Protein AF-A0A835M461-F1 (afdb_monomer_lite)

Foldseek 3Di:
DDPPDLAADQEEEADDDAVPDDPVVVLQCQLPDSNHDQAHKYKHKYFPPDDDDQDRNNWGFQDWDDDPGIIITIIGHPVSRDDDPVVVVVVVVVVVVVVVVVVVVVPDD

Radius of gyration: 21.28 Å; chains: 1; bounding box: 54×70×31 Å

Structure (mmCIF, N/CA/C/O backbone):
data_AF-A0A835M461-F1
#
_entry.id   AF-A0A835M461-F1
#
loop_
_atom_site.group_PDB
_atom_site.id
_atom_site.type_symbol
_atom_site.label_atom_id
_atom_site.label_alt_id
_atom_site.label_comp_id
_atom_site.label_asym_id
_atom_site.label_entity_id
_atom_site.label_seq_id
_atom_site.pdbx_PDB_ins_code
_atom_site.Cartn_x
_atom_site.Cartn_y
_atom_site.Cartn_z
_atom_site.occupancy
_atom_site.B_iso_or_equiv
_atom_site.auth_seq_id
_atom_site.auth_comp_id
_atom_site.auth_asym_id
_atom_site.auth_atom_id
_atom_site.pdbx_PDB_model_num
ATOM 1 N N . MET A 1 1 ? -0.657 -28.571 17.703 1.00 36.12 1 MET A N 1
ATOM 2 C CA . MET A 1 1 ? -0.538 -27.975 16.358 1.00 36.12 1 MET A CA 1
ATOM 3 C C . MET A 1 1 ? -1.258 -26.645 16.436 1.00 36.12 1 MET A C 1
ATOM 5 O O . MET A 1 1 ? -2.465 -26.648 16.637 1.00 36.12 1 MET A O 1
ATOM 9 N N . GLU A 1 2 ? -0.524 -25.540 16.458 1.00 37.59 2 GLU A N 1
ATOM 10 C CA . GLU A 1 2 ? -1.103 -24.203 16.605 1.00 37.59 2 GLU A CA 1
ATOM 11 C C . GLU A 1 2 ? -1.707 -23.798 15.256 1.00 37.59 2 GLU A C 1
ATOM 13 O O . GLU A 1 2 ? -0.985 -23.529 14.299 1.00 37.59 2 GLU A O 1
ATOM 18 N N . GLN A 1 3 ? -3.034 -23.860 15.141 1.00 42.06 3 GLN A N 1
ATOM 19 C CA . GLN A 1 3 ? -3.737 -23.257 14.014 1.00 42.06 3 GLN A CA 1
ATOM 20 C C . GLN A 1 3 ? -3.683 -21.742 14.224 1.00 42.06 3 GLN A C 1
ATOM 22 O O . GLN A 1 3 ? -4.505 -21.186 14.951 1.00 42.06 3 GLN A O 1
ATOM 27 N N . GLY A 1 4 ? -2.677 -21.085 13.642 1.00 44.59 4 GLY A N 1
ATOM 28 C CA . GLY A 1 4 ? -2.694 -19.634 13.484 1.00 44.59 4 GLY A CA 1
ATOM 29 C C . GLY A 1 4 ? -3.974 -19.264 12.740 1.00 44.59 4 GLY A C 1
ATOM 30 O O . GLY A 1 4 ? -4.222 -19.783 11.655 1.00 44.59 4 GLY A O 1
ATOM 31 N N . GLN A 1 5 ? -4.836 -18.482 13.384 1.00 49.28 5 GLN A N 1
ATOM 32 C CA . GLN A 1 5 ? -6.193 -18.184 12.931 1.00 49.28 5 GLN A CA 1
ATOM 33 C C . GLN A 1 5 ? -6.220 -17.732 11.461 1.00 49.28 5 GLN A C 1
ATOM 35 O O . GLN A 1 5 ? -5.382 -16.937 11.044 1.00 49.28 5 GLN A O 1
ATOM 40 N N . ASN A 1 6 ? -7.224 -18.195 10.708 1.00 60.25 6 ASN A N 1
ATOM 41 C CA . ASN A 1 6 ? -7.668 -17.632 9.426 1.00 60.25 6 ASN A CA 1
ATOM 42 C C . ASN A 1 6 ? -8.113 -16.160 9.608 1.00 60.25 6 ASN A C 1
ATOM 44 O O . ASN A 1 6 ? -9.302 -15.853 9.544 1.00 60.25 6 ASN A O 1
ATOM 48 N N . GLY A 1 7 ? -7.182 -15.259 9.907 1.00 77.44 7 GLY A N 1
ATOM 49 C CA . GLY A 1 7 ? -7.433 -13.845 10.159 1.00 77.44 7 GLY A CA 1
ATOM 50 C C . GLY A 1 7 ? -6.769 -12.964 9.111 1.00 77.44 7 GLY A C 1
ATOM 51 O O . GLY A 1 7 ? -5.714 -13.297 8.570 1.00 77.44 7 GLY A O 1
ATOM 52 N N . SER A 1 8 ? -7.393 -11.826 8.833 1.00 92.31 8 SER A N 1
ATOM 53 C CA . SER A 1 8 ? -6.758 -10.730 8.109 1.00 92.31 8 SER A CA 1
ATOM 54 C C . SER A 1 8 ? -5.543 -10.195 8.870 1.00 92.31 8 SER A C 1
ATOM 56 O O . SER A 1 8 ? -5.513 -10.240 10.099 1.00 92.31 8 SER A O 1
ATOM 58 N N . PHE A 1 9 ? -4.572 -9.625 8.158 1.00 94.50 9 PHE A N 1
ATOM 59 C CA . PHE A 1 9 ? -3.439 -8.944 8.785 1.00 94.50 9 PHE A CA 1
ATOM 60 C C . PHE A 1 9 ? -3.759 -7.479 9.067 1.00 94.50 9 PHE A C 1
ATOM 62 O O . PHE A 1 9 ? -4.253 -6.778 8.188 1.00 94.50 9 PHE A O 1
ATOM 69 N N . ASP A 1 10 ? -3.383 -6.971 10.238 1.00 94.44 10 ASP A N 1
ATOM 70 C CA . ASP A 1 10 ? -3.531 -5.541 10.556 1.00 94.44 10 ASP A CA 1
ATOM 71 C C . ASP A 1 10 ? -2.622 -4.654 9.691 1.00 94.44 10 ASP A C 1
ATOM 73 O O . ASP A 1 10 ? -2.937 -3.500 9.407 1.00 94.44 10 ASP A O 1
ATOM 77 N N . TYR A 1 11 ? -1.481 -5.193 9.253 1.00 95.69 11 TYR A N 1
ATOM 78 C CA . TYR A 1 11 ? -0.491 -4.472 8.466 1.00 95.69 11 TYR A CA 1
ATOM 79 C C . TYR A 1 11 ? 0.127 -5.353 7.383 1.00 95.69 11 TYR A C 1
ATOM 81 O O . TYR A 1 11 ? 0.585 -6.464 7.652 1.00 95.69 11 TYR A O 1
ATOM 89 N N . ILE A 1 12 ? 0.188 -4.824 6.162 1.00 96.69 12 ILE A N 1
ATOM 90 C CA . ILE A 1 12 ? 0.766 -5.491 4.997 1.00 96.69 12 ILE A CA 1
ATOM 91 C C . ILE A 1 12 ? 1.699 -4.511 4.286 1.00 96.69 12 ILE A C 1
ATOM 93 O O . ILE A 1 12 ? 1.287 -3.434 3.857 1.00 96.69 12 ILE A O 1
ATOM 97 N N . SER A 1 13 ? 2.960 -4.898 4.111 1.00 97.19 13 SER A N 1
ATOM 98 C CA . SER A 1 13 ? 3.921 -4.167 3.283 1.00 97.19 13 SER A CA 1
ATOM 99 C C . SER A 1 13 ? 4.167 -4.904 1.973 1.00 97.19 13 SER A C 1
ATOM 101 O O . SER A 1 13 ? 4.496 -6.089 1.978 1.00 97.19 13 SER A O 1
ATOM 103 N N . VAL A 1 14 ? 4.058 -4.192 0.858 1.00 96.38 14 VAL A N 1
ATOM 104 C CA . VAL A 1 14 ? 4.194 -4.729 -0.495 1.00 96.38 14 VAL A CA 1
ATOM 105 C C . VAL A 1 14 ? 5.307 -3.962 -1.202 1.00 96.38 14 VAL A C 1
ATOM 107 O O . VAL A 1 14 ? 5.108 -2.835 -1.651 1.00 96.38 14 VAL A O 1
ATOM 110 N N . THR A 1 15 ? 6.488 -4.577 -1.284 1.00 95.06 15 THR A N 1
ATOM 111 C CA . THR A 1 15 ? 7.713 -3.979 -1.854 1.00 95.06 15 THR A CA 1
ATOM 112 C C . THR A 1 15 ? 8.301 -4.847 -2.980 1.00 95.06 15 THR A C 1
ATOM 114 O O . THR A 1 15 ? 9.388 -5.415 -2.830 1.00 95.06 15 THR A O 1
ATOM 117 N N . PRO A 1 16 ? 7.5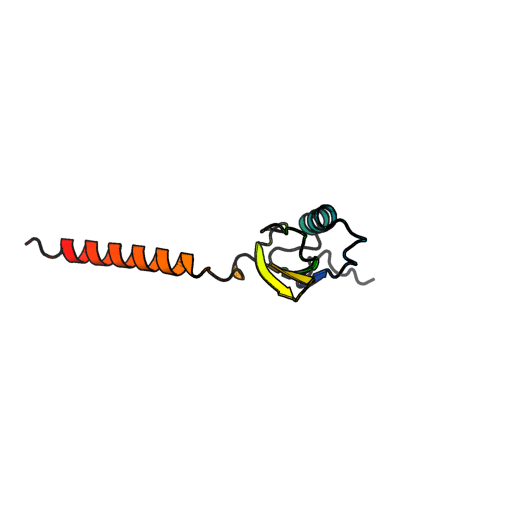68 -5.053 -4.091 1.00 92.00 16 PRO A N 1
ATOM 118 C CA . PRO A 1 16 ? 8.005 -5.926 -5.172 1.00 92.00 16 PRO A CA 1
ATOM 119 C C . PRO A 1 16 ? 9.033 -5.241 -6.095 1.00 92.00 16 PRO A C 1
ATOM 121 O O . PRO A 1 16 ? 9.071 -4.012 -6.189 1.00 92.00 16 PRO A O 1
ATOM 124 N N . PRO A 1 17 ? 9.828 -6.012 -6.861 1.00 90.75 17 PRO A N 1
ATOM 125 C CA . PRO A 1 17 ? 10.682 -5.456 -7.909 1.00 90.75 17 PRO A CA 1
ATOM 126 C C . PRO A 1 17 ? 9.851 -4.835 -9.048 1.00 90.75 17 PRO A C 1
ATOM 128 O O . PRO A 1 17 ? 9.063 -5.522 -9.698 1.00 90.75 17 PRO A O 1
ATOM 131 N N . TYR A 1 18 ? 10.066 -3.548 -9.341 1.00 85.94 18 TYR A N 1
ATOM 132 C CA . TYR A 1 18 ? 9.155 -2.738 -10.170 1.00 85.94 18 TYR A CA 1
ATOM 133 C C . TYR A 1 18 ? 8.899 -3.243 -11.592 1.00 85.94 18 TYR A C 1
ATOM 135 O O . TYR A 1 18 ? 7.816 -3.042 -12.126 1.00 85.94 18 TYR A O 1
ATOM 143 N N . THR A 1 19 ? 9.907 -3.824 -12.241 1.00 86.06 19 THR A N 1
ATOM 144 C CA . T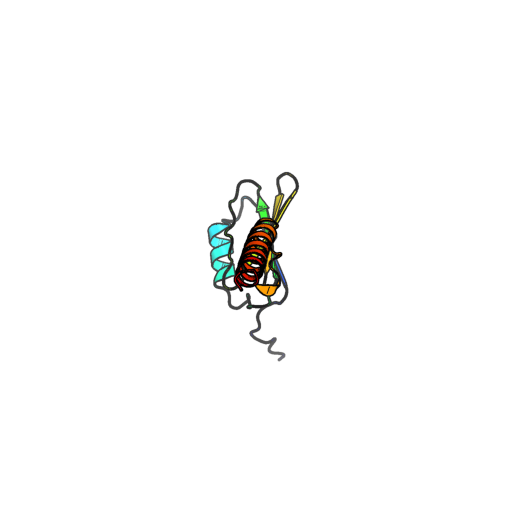HR A 1 19 ? 9.820 -4.251 -13.648 1.00 86.06 19 THR A CA 1
ATOM 145 C C . THR A 1 19 ? 9.439 -5.716 -13.800 1.00 86.06 19 THR A C 1
ATOM 147 O O . THR A 1 19 ? 9.252 -6.177 -14.921 1.00 86.06 19 THR A O 1
ATOM 150 N N . ALA A 1 20 ? 9.390 -6.461 -12.696 1.00 88.69 20 ALA A N 1
ATOM 151 C CA . ALA A 1 20 ? 9.143 -7.898 -12.705 1.00 88.69 20 ALA A CA 1
ATOM 152 C C . ALA A 1 20 ? 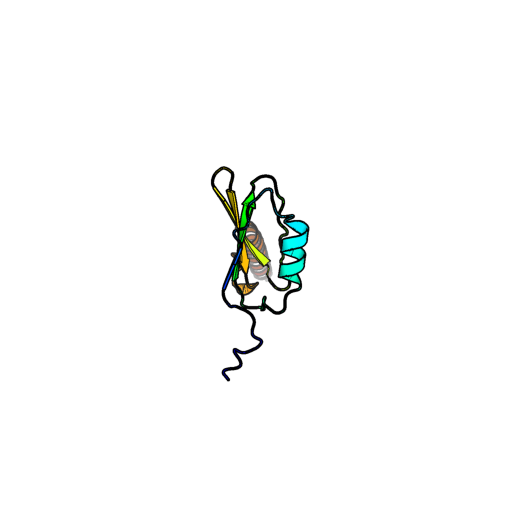7.690 -8.249 -12.362 1.00 88.69 20 ALA A C 1
ATOM 154 O O . ALA A 1 20 ? 7.320 -9.418 -12.433 1.00 88.69 20 ALA A O 1
ATOM 155 N N . VAL A 1 21 ? 6.882 -7.261 -11.964 1.00 90.75 21 VAL A N 1
ATOM 156 C CA . VAL A 1 21 ? 5.520 -7.473 -11.476 1.00 90.75 21 VAL A CA 1
ATOM 157 C C . VAL A 1 21 ? 4.546 -6.546 -12.190 1.00 90.75 21 VAL A C 1
ATOM 159 O O . VAL A 1 21 ? 4.798 -5.354 -12.351 1.00 90.75 21 VAL A O 1
ATOM 162 N N . ASP A 1 22 ? 3.408 -7.110 -12.584 1.00 91.88 22 ASP A N 1
ATOM 163 C CA . ASP A 1 22 ? 2.245 -6.355 -13.029 1.00 91.88 22 ASP A CA 1
ATOM 164 C C . ASP A 1 22 ? 1.445 -5.891 -11.802 1.00 91.88 22 ASP A C 1
ATOM 166 O O . ASP A 1 22 ? 0.859 -6.694 -11.070 1.00 91.88 22 ASP A O 1
ATOM 170 N N . TYR A 1 23 ? 1.430 -4.579 -11.568 1.00 93.00 23 TYR A N 1
ATOM 171 C CA . TYR A 1 23 ? 0.738 -3.981 -10.428 1.00 93.00 23 TYR A CA 1
ATOM 172 C C . TYR A 1 23 ? -0.784 -4.072 -10.531 1.00 93.00 23 TYR A C 1
ATOM 174 O O 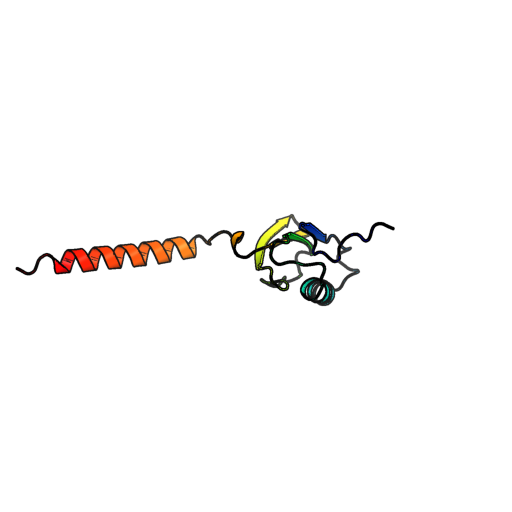. TYR A 1 23 ? -1.447 -4.130 -9.497 1.00 93.00 23 TYR A O 1
ATOM 182 N N . SER A 1 24 ? -1.355 -4.125 -11.735 1.00 91.69 24 SER A N 1
ATOM 183 C CA . SER A 1 24 ? -2.795 -4.321 -11.900 1.00 91.69 24 SER A CA 1
ATOM 184 C C . SER A 1 24 ? -3.203 -5.713 -11.420 1.00 91.69 24 SER A C 1
ATOM 186 O O . SER A 1 24 ? -4.176 -5.845 -10.677 1.00 91.69 24 SER A O 1
ATOM 188 N N . VAL A 1 25 ? -2.416 -6.737 -11.763 1.00 94.50 25 VAL A N 1
ATOM 189 C CA . VAL A 1 25 ? -2.644 -8.112 -11.287 1.00 94.50 25 VAL A CA 1
ATOM 190 C C . VAL A 1 25 ? -2.400 -8.219 -9.782 1.00 94.50 25 VAL A C 1
ATOM 192 O O . VAL A 1 25 ? -3.265 -8.718 -9.062 1.00 94.50 25 VAL A O 1
ATOM 195 N N . LEU A 1 26 ? -1.265 -7.707 -9.295 1.00 94.69 26 LEU A N 1
ATOM 196 C CA . LEU A 1 26 ? -0.904 -7.735 -7.875 1.00 94.69 26 LEU A CA 1
ATOM 197 C C . LEU A 1 26 ? -1.986 -7.086 -7.003 1.00 94.69 26 LEU A C 1
ATOM 199 O O . LEU A 1 26 ? -2.444 -7.681 -6.029 1.00 94.69 26 LEU A O 1
ATOM 203 N N . MET A 1 27 ? -2.423 -5.879 -7.364 1.00 95.25 27 MET A N 1
ATOM 204 C CA . MET A 1 27 ? -3.446 -5.158 -6.605 1.00 95.25 27 MET A CA 1
ATOM 205 C C . MET A 1 27 ? -4.814 -5.829 -6.705 1.00 95.25 27 MET A C 1
ATOM 207 O O . MET A 1 27 ? -5.549 -5.842 -5.718 1.00 95.25 27 MET A O 1
ATOM 211 N N . GLY A 1 28 ? -5.137 -6.433 -7.853 1.00 95.38 28 GLY A N 1
ATOM 212 C CA . GLY A 1 28 ? -6.323 -7.273 -8.006 1.00 95.38 28 GLY A CA 1
ATOM 213 C C . GLY A 1 28 ? -6.317 -8.439 -7.015 1.00 95.38 28 GLY A C 1
ATOM 214 O O . GLY A 1 28 ? -7.271 -8.604 -6.254 1.00 95.38 28 GLY A O 1
ATOM 215 N N . GLN A 1 29 ? -5.211 -9.181 -6.943 1.00 95.62 29 GLN A N 1
ATOM 216 C CA . GLN A 1 29 ? -5.058 -10.305 -6.016 1.00 95.62 29 GLN A CA 1
ATOM 217 C C . GLN A 1 29 ? -5.155 -9.863 -4.554 1.00 95.62 29 GLN A C 1
ATOM 219 O O . GLN A 1 29 ? -5.925 -10.455 -3.797 1.00 95.62 29 GLN A O 1
ATOM 224 N N . ILE A 1 30 ? -4.448 -8.792 -4.176 1.00 95.38 30 ILE A N 1
ATOM 225 C CA . ILE A 1 30 ? -4.509 -8.222 -2.821 1.00 95.38 30 ILE A CA 1
ATOM 226 C C . ILE A 1 30 ? -5.949 -7.835 -2.471 1.00 95.38 30 ILE A C 1
ATOM 228 O O . ILE A 1 30 ? -6.435 -8.218 -1.412 1.00 95.38 30 ILE A O 1
ATOM 232 N N . SER A 1 31 ? -6.658 -7.148 -3.372 1.00 95.06 31 SER A N 1
ATOM 233 C CA . SER A 1 31 ? -8.029 -6.685 -3.119 1.00 95.06 31 SER A CA 1
ATOM 234 C C . SER A 1 31 ? -9.036 -7.813 -2.873 1.00 95.06 31 SER A C 1
ATOM 236 O O . SER A 1 31 ? -10.024 -7.606 -2.176 1.00 95.06 31 SER A O 1
ATOM 238 N N . SER A 1 32 ? -8.780 -8.993 -3.445 1.00 94.12 32 SER A N 1
ATOM 239 C CA . SER A 1 32 ? -9.625 -10.188 -3.326 1.00 94.12 32 SER A CA 1
ATOM 240 C C . SER A 1 32 ? -9.190 -11.147 -2.214 1.00 94.12 32 SER A C 1
ATOM 242 O O . SER A 1 32 ? -9.828 -12.175 -1.993 1.00 94.12 32 SER A O 1
ATOM 244 N N . SER A 1 33 ? -8.077 -10.850 -1.545 1.00 93.81 33 SER A N 1
ATOM 245 C CA . SER A 1 33 ? -7.456 -11.759 -0.594 1.00 93.81 33 SER A CA 1
ATOM 246 C C . SER A 1 33 ? -8.163 -11.726 0.757 1.00 93.81 33 SER A C 1
ATOM 248 O O . SER A 1 33 ? -8.366 -10.660 1.330 1.00 93.81 33 SER A O 1
ATOM 250 N N . ALA A 1 34 ? -8.418 -12.904 1.332 1.00 92.50 34 ALA A N 1
ATOM 251 C CA . ALA A 1 34 ? -8.890 -13.044 2.714 1.00 92.50 34 ALA A CA 1
ATOM 252 C C . ALA A 1 34 ? -7.881 -12.515 3.756 1.00 92.50 34 ALA A C 1
ATOM 254 O O . ALA A 1 34 ? -8.208 -12.377 4.931 1.00 92.50 34 ALA A O 1
ATOM 255 N N . LEU A 1 35 ? -6.653 -12.214 3.323 1.00 91.94 35 LEU A N 1
ATOM 256 C CA . LEU A 1 35 ? -5.611 -11.614 4.150 1.00 91.94 35 LEU A CA 1
ATOM 257 C C . LEU A 1 35 ? -5.851 -10.118 4.414 1.00 91.94 35 LEU A C 1
ATOM 259 O O . LEU A 1 35 ? -5.225 -9.563 5.316 1.00 91.94 35 LEU A O 1
ATOM 263 N N . VAL A 1 36 ? -6.734 -9.470 3.645 1.00 94.31 36 VAL A N 1
ATOM 264 C CA . VAL A 1 36 ? -7.081 -8.050 3.790 1.00 94.31 36 VAL A CA 1
ATOM 265 C C . VAL A 1 36 ? -8.421 -7.920 4.510 1.00 94.31 36 VAL A C 1
ATOM 267 O O . VAL A 1 36 ? -9.453 -8.350 4.001 1.00 94.31 36 VAL A O 1
ATOM 270 N N . GLY A 1 37 ? -8.398 -7.318 5.697 1.00 93.56 37 GLY A N 1
ATOM 271 C CA . GLY A 1 37 ? -9.571 -7.045 6.525 1.00 93.56 37 GLY A CA 1
ATOM 272 C C . GLY A 1 37 ? -9.982 -5.576 6.481 1.00 93.56 37 GLY A C 1
ATOM 273 O O . GLY A 1 37 ? -9.274 -4.730 5.940 1.00 93.56 37 GLY A O 1
ATOM 274 N N . GLU A 1 38 ? -11.136 -5.259 7.070 1.00 93.88 38 GLU A N 1
ATOM 275 C CA . GLU A 1 38 ? -11.692 -3.895 7.084 1.00 93.88 38 GLU A CA 1
ATOM 276 C C . GLU A 1 38 ? -10.836 -2.889 7.865 1.00 93.88 38 GLU A C 1
ATOM 278 O O . GLU A 1 38 ? -10.838 -1.703 7.529 1.00 93.88 38 GLU A O 1
ATOM 283 N N . ASP A 1 39 ? -10.086 -3.373 8.860 1.00 94.75 39 ASP A N 1
ATOM 284 C CA . ASP A 1 39 ? -9.201 -2.577 9.717 1.00 94.75 39 ASP A CA 1
ATOM 285 C C . ASP A 1 39 ? -7.708 -2.690 9.343 1.00 94.75 39 ASP A C 1
ATOM 287 O O . ASP A 1 39 ? -6.838 -2.165 10.039 1.00 94.75 39 ASP A O 1
ATOM 291 N N . SER A 1 40 ? -7.397 -3.329 8.211 1.00 95.44 40 SER A N 1
ATOM 292 C CA . SER A 1 40 ? -6.028 -3.500 7.722 1.00 95.44 40 SER A CA 1
ATOM 293 C C . SER A 1 40 ? -5.437 -2.210 7.151 1.00 95.44 40 SER A C 1
ATOM 295 O O . SER A 1 40 ? -6.117 -1.415 6.501 1.00 95.44 40 SER A O 1
ATOM 297 N N . PHE A 1 41 ? -4.122 -2.056 7.284 1.00 96.94 41 PHE A N 1
ATOM 298 C CA . PHE A 1 41 ? -3.332 -1.059 6.567 1.00 96.94 41 PHE A CA 1
ATOM 299 C C . PHE A 1 41 ? -2.401 -1.730 5.561 1.00 96.94 41 PHE A C 1
ATOM 301 O O . PHE A 1 41 ? -1.663 -2.652 5.902 1.00 96.94 41 PHE A O 1
ATOM 308 N N . ILE A 1 42 ? -2.391 -1.232 4.325 1.00 97.62 42 ILE A N 1
ATOM 309 C CA . ILE A 1 42 ? -1.509 -1.736 3.268 1.00 97.62 42 ILE A CA 1
ATOM 310 C C . ILE A 1 42 ? -0.613 -0.611 2.777 1.00 97.62 42 ILE A C 1
ATOM 312 O O . ILE A 1 42 ? -1.090 0.462 2.407 1.00 97.62 42 ILE A O 1
ATOM 316 N N . VAL A 1 43 ? 0.687 -0.876 2.732 1.00 97.44 43 VAL A N 1
ATOM 317 C CA . VAL A 1 43 ? 1.691 0.016 2.158 1.00 97.44 43 VAL A CA 1
ATOM 318 C C . VAL A 1 43 ? 2.234 -0.626 0.894 1.00 97.44 43 VAL A C 1
ATOM 320 O O . VAL A 1 43 ? 2.811 -1.708 0.956 1.00 97.44 43 VAL A O 1
ATOM 323 N N . VAL A 1 44 ? 2.062 0.038 -0.246 1.00 96.75 44 VAL A N 1
ATOM 324 C CA . VAL A 1 44 ? 2.490 -0.470 -1.553 1.00 96.75 44 VAL A CA 1
ATOM 325 C C . VAL A 1 44 ? 3.527 0.460 -2.155 1.00 96.75 44 VAL A C 1
ATOM 327 O O . VAL A 1 44 ? 3.260 1.642 -2.376 1.00 96.75 44 VAL A O 1
ATOM 330 N N . GLU A 1 45 ? 4.697 -0.090 -2.449 1.00 95.94 45 GLU A N 1
ATOM 331 C CA . GLU A 1 45 ? 5.766 0.586 -3.170 1.00 95.94 45 GLU A CA 1
ATOM 332 C C . GLU A 1 45 ? 5.653 0.320 -4.674 1.00 95.94 45 GLU A C 1
ATOM 334 O O . GLU A 1 45 ? 5.555 -0.832 -5.110 1.00 95.94 45 GLU A O 1
ATOM 339 N N . TYR A 1 46 ? 5.668 1.381 -5.481 1.00 94.62 46 TYR A N 1
ATOM 340 C CA . TYR A 1 46 ? 5.456 1.279 -6.922 1.00 94.62 46 TYR A CA 1
ATOM 341 C C . TYR A 1 46 ? 6.251 2.324 -7.725 1.00 94.62 46 TYR A C 1
ATOM 343 O O . TYR A 1 46 ? 6.596 3.384 -7.195 1.00 94.62 46 TYR A O 1
ATOM 351 N N . PRO A 1 47 ? 6.589 2.060 -9.002 1.00 93.69 47 PRO A N 1
ATOM 352 C CA . PRO A 1 47 ? 7.341 3.007 -9.819 1.00 93.69 47 PRO A CA 1
ATOM 353 C C . PRO A 1 47 ? 6.474 4.202 -10.229 1.00 93.69 47 PRO A C 1
ATOM 355 O O . PRO A 1 47 ? 5.286 4.066 -10.511 1.00 93.69 47 PRO A O 1
ATOM 358 N N . SER A 1 48 ? 7.087 5.377 -10.374 1.00 88.88 48 SER A N 1
ATOM 359 C CA . SER A 1 48 ? 6.377 6.653 -10.580 1.00 88.88 48 SER A CA 1
ATOM 360 C C . SER A 1 48 ? 5.436 6.755 -11.790 1.00 88.88 48 SER A C 1
ATOM 362 O O . SER A 1 48 ? 4.652 7.698 -11.871 1.00 88.88 48 SER A O 1
ATOM 364 N N . ARG A 1 49 ? 5.520 5.815 -12.738 1.00 86.50 49 ARG A N 1
ATOM 365 C CA . ARG A 1 49 ? 4.701 5.761 -13.961 1.00 86.50 49 ARG A CA 1
ATOM 366 C C . ARG A 1 49 ? 3.491 4.829 -13.859 1.00 86.50 49 ARG A C 1
ATOM 368 O O . ARG A 1 49 ? 2.846 4.585 -14.869 1.00 86.50 49 ARG A O 1
ATOM 375 N N . THR A 1 50 ? 3.236 4.244 -12.692 1.00 88.56 50 THR A N 1
ATOM 376 C CA . THR A 1 50 ? 2.070 3.382 -12.465 1.00 88.56 50 THR A CA 1
ATOM 377 C C . THR A 1 50 ? 0.962 4.184 -11.802 1.00 88.56 50 THR A C 1
ATOM 379 O O . THR A 1 50 ? 1.194 4.843 -10.792 1.00 88.56 50 THR A O 1
ATOM 382 N N . ASP A 1 51 ? -0.241 4.107 -12.359 1.00 88.00 51 ASP A N 1
ATOM 383 C CA . ASP A 1 51 ? -1.426 4.699 -11.752 1.00 88.00 51 ASP A CA 1
ATOM 384 C C . ASP A 1 51 ? -2.063 3.709 -10.783 1.00 88.00 51 ASP A C 1
ATOM 386 O O . ASP A 1 51 ? -2.352 2.564 -11.131 1.00 88.00 51 ASP A O 1
ATOM 390 N N . MET A 1 52 ? -2.281 4.160 -9.550 1.00 91.25 52 MET A N 1
ATOM 391 C CA . MET A 1 52 ? -2.797 3.319 -8.480 1.00 91.25 52 MET A CA 1
ATOM 392 C C . MET A 1 52 ? -4.231 3.704 -8.107 1.00 91.25 52 MET A C 1
ATOM 394 O O . MET A 1 52 ? -4.523 4.876 -7.840 1.00 91.25 52 MET A O 1
ATOM 398 N N . LEU A 1 53 ? -5.116 2.705 -8.039 1.00 91.69 53 LEU A N 1
ATOM 399 C CA . LEU A 1 53 ? -6.539 2.880 -7.734 1.00 91.69 53 LEU A CA 1
ATOM 400 C C . LEU A 1 53 ? -6.761 3.566 -6.379 1.00 91.69 53 LEU A C 1
ATOM 402 O O . LEU A 1 53 ? -5.970 3.434 -5.445 1.00 91.69 53 LEU A O 1
ATOM 406 N N . ASP A 1 54 ? -7.870 4.289 -6.247 1.00 93.44 54 ASP A N 1
ATOM 407 C CA . ASP A 1 54 ? -8.241 4.947 -4.987 1.00 93.44 54 ASP A CA 1
ATOM 408 C C . ASP A 1 54 ? -8.805 3.973 -3.937 1.00 93.44 54 ASP A C 1
ATOM 410 O O . ASP A 1 54 ? -8.990 4.354 -2.782 1.00 93.44 54 ASP A O 1
ATOM 414 N N . THR A 1 55 ? -9.050 2.716 -4.311 1.00 94.44 55 THR A N 1
ATOM 415 C CA . THR A 1 55 ? -9.556 1.660 -3.423 1.00 94.44 55 THR A CA 1
ATOM 416 C C . THR A 1 55 ? -8.801 0.354 -3.641 1.00 94.44 55 THR A C 1
ATOM 418 O O . THR A 1 55 ? -8.278 0.102 -4.728 1.00 94.44 55 THR A O 1
ATOM 421 N N . CYS A 1 56 ? -8.732 -0.462 -2.593 1.00 94.69 56 CYS A N 1
ATOM 422 C CA . CYS A 1 56 ? -8.176 -1.809 -2.620 1.00 94.69 56 CYS A CA 1
ATOM 423 C C . CYS A 1 56 ? -9.059 -2.694 -1.731 1.00 94.69 56 CYS A C 1
ATOM 425 O O . CYS A 1 56 ? -8.953 -2.659 -0.507 1.00 94.69 56 CYS A O 1
ATOM 427 N N . GLY A 1 57 ? -9.994 -3.424 -2.345 1.00 92.94 57 GLY A N 1
ATOM 428 C CA . GLY A 1 57 ? -10.983 -4.220 -1.615 1.00 92.94 57 GLY A CA 1
ATOM 429 C C . GLY A 1 57 ? -11.881 -3.335 -0.744 1.00 92.94 57 GLY A C 1
ATOM 430 O O . GLY A 1 57 ? -12.499 -2.389 -1.235 1.00 92.94 57 GLY A O 1
ATOM 431 N N . CYS A 1 58 ? -11.932 -3.622 0.556 1.00 92.88 58 CYS A N 1
ATOM 432 C CA . CYS A 1 58 ? -12.652 -2.822 1.553 1.00 92.88 58 CYS A CA 1
ATOM 433 C C . CYS A 1 58 ? -11.910 -1.538 1.983 1.00 92.88 58 CYS A C 1
ATOM 435 O O . CYS A 1 58 ? -12.509 -0.678 2.639 1.00 92.88 58 CYS A O 1
ATOM 437 N N . LEU A 1 59 ? -10.640 -1.377 1.592 1.00 96.50 59 LEU A N 1
ATOM 438 C CA . LEU A 1 59 ? -9.784 -0.264 1.998 1.00 96.50 59 LEU A CA 1
ATOM 439 C C . LEU A 1 59 ? -9.809 0.894 0.996 1.00 96.50 59 LEU A C 1
ATOM 441 O O . LEU A 1 59 ? -9.970 0.720 -0.216 1.00 96.50 59 LEU A O 1
ATOM 445 N N . VAL A 1 60 ? -9.570 2.100 1.505 1.00 96.69 60 VAL A N 1
ATOM 446 C CA . VAL A 1 60 ? -9.464 3.335 0.717 1.00 96.69 60 VAL A CA 1
ATOM 447 C C . VAL A 1 60 ? -8.035 3.862 0.741 1.00 96.69 60 VAL A C 1
ATOM 449 O O . VAL A 1 60 ? -7.319 3.708 1.730 1.00 96.69 60 VAL A O 1
ATOM 452 N N . LYS A 1 61 ? -7.601 4.508 -0.343 1.00 96.12 61 LYS A N 1
ATOM 453 C CA . LYS A 1 61 ? -6.286 5.151 -0.412 1.00 96.12 61 LYS A CA 1
ATOM 454 C C . LYS A 1 61 ? -6.276 6.390 0.483 1.00 96.12 61 LYS A C 1
ATOM 456 O O . LYS A 1 61 ? -6.933 7.394 0.204 1.00 96.12 61 LYS A O 1
ATOM 461 N N . ILE A 1 62 ? -5.508 6.321 1.562 1.00 95.56 62 ILE A N 1
ATOM 462 C CA . ILE A 1 62 ? -5.357 7.382 2.563 1.00 95.56 62 ILE A CA 1
ATOM 463 C C . ILE A 1 62 ? -4.286 8.377 2.123 1.00 95.56 62 ILE A C 1
ATOM 465 O O . ILE A 1 62 ? -4.425 9.588 2.320 1.00 95.56 62 ILE A O 1
ATOM 469 N N . SER A 1 63 ? -3.192 7.874 1.553 1.00 94.38 63 SER A N 1
ATOM 470 C CA . SER A 1 63 ? -2.054 8.697 1.161 1.00 94.38 63 SER A CA 1
ATOM 471 C C . SER A 1 63 ? -1.365 8.131 -0.068 1.00 94.38 63 SER A C 1
ATOM 473 O O . SER A 1 63 ? -1.331 6.923 -0.277 1.00 94.38 63 SER A O 1
ATOM 475 N N . ASP A 1 64 ? -0.794 9.033 -0.851 1.00 93.75 64 ASP A N 1
ATOM 476 C CA . ASP A 1 64 ? 0.080 8.727 -1.969 1.00 93.75 64 ASP A CA 1
ATOM 477 C C . ASP A 1 64 ? 1.284 9.665 -1.856 1.00 93.75 64 ASP A C 1
ATOM 479 O O . ASP A 1 64 ? 1.130 10.893 -1.894 1.00 93.75 64 ASP A O 1
ATOM 483 N N . ARG A 1 65 ? 2.461 9.104 -1.578 1.00 93.94 65 ARG A N 1
ATOM 484 C CA . ARG A 1 65 ? 3.700 9.863 -1.368 1.00 93.94 65 ARG A CA 1
ATOM 485 C C . ARG A 1 65 ? 4.692 9.555 -2.473 1.00 93.94 65 ARG A C 1
ATOM 487 O O . ARG A 1 65 ? 4.854 8.406 -2.863 1.00 93.94 65 ARG A O 1
ATOM 494 N N . ARG A 1 66 ? 5.406 10.583 -2.930 1.00 94.62 66 ARG A N 1
ATOM 495 C CA . ARG A 1 66 ? 6.361 10.484 -4.037 1.00 94.62 66 ARG A CA 1
ATOM 496 C C . ARG A 1 66 ? 7.778 10.744 -3.549 1.00 94.62 66 ARG A C 1
ATOM 498 O O . ARG A 1 66 ? 8.046 11.792 -2.964 1.00 94.62 66 ARG A O 1
ATOM 505 N N . PHE A 1 67 ? 8.673 9.810 -3.836 1.00 91.88 67 PHE A N 1
ATOM 506 C CA . PHE A 1 67 ? 10.085 9.837 -3.470 1.00 91.88 67 PHE A CA 1
ATOM 507 C C . PHE A 1 67 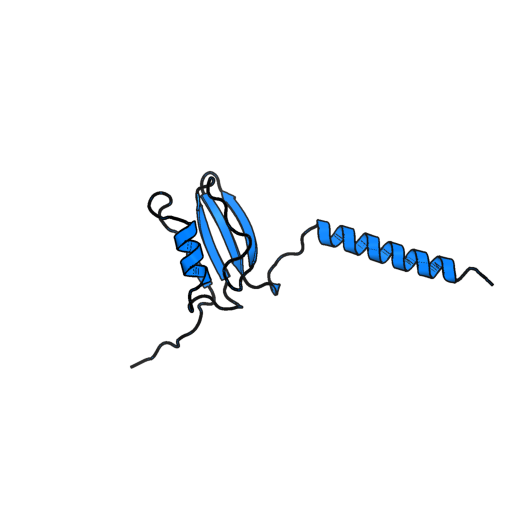? 10.939 9.526 -4.704 1.00 91.88 67 PHE A C 1
ATOM 509 O O . PHE A 1 67 ? 11.315 8.387 -4.978 1.00 91.88 67 PHE A O 1
ATOM 516 N N . GLY A 1 68 ? 11.230 10.558 -5.498 1.00 91.81 68 GLY A N 1
ATOM 517 C CA . GLY A 1 68 ? 11.982 10.401 -6.742 1.00 91.81 68 GLY A CA 1
ATOM 518 C C . GLY A 1 68 ? 11.264 9.476 -7.728 1.00 91.81 68 GLY A C 1
ATOM 519 O O . GLY A 1 68 ? 10.211 9.822 -8.256 1.00 91.81 68 GLY A O 1
ATOM 520 N N . ARG A 1 69 ? 11.849 8.303 -7.992 1.00 91.00 69 ARG A N 1
ATOM 521 C CA . ARG A 1 69 ? 11.291 7.291 -8.910 1.00 91.00 69 ARG A CA 1
ATOM 522 C C . ARG A 1 69 ? 10.341 6.303 -8.229 1.00 91.00 69 ARG A C 1
ATOM 524 O O . ARG A 1 69 ? 9.696 5.527 -8.932 1.00 91.00 69 ARG A O 1
ATOM 531 N N . THR A 1 70 ? 10.262 6.355 -6.906 1.00 92.12 70 THR A N 1
ATOM 532 C CA . THR A 1 70 ? 9.493 5.444 -6.063 1.00 92.12 70 THR A CA 1
ATOM 533 C C . THR A 1 70 ? 8.306 6.179 -5.476 1.00 92.12 70 THR A C 1
ATOM 535 O O . THR A 1 70 ? 8.450 7.249 -4.884 1.00 92.12 70 THR A O 1
ATOM 538 N N . HIS A 1 71 ? 7.120 5.620 -5.633 1.00 94.88 71 HIS A N 1
ATOM 539 C CA . HIS A 1 71 ? 5.906 6.100 -4.999 1.00 94.88 71 HIS A CA 1
ATOM 540 C C . HIS A 1 71 ? 5.436 5.093 -3.949 1.00 94.88 71 HIS A C 1
ATOM 542 O O . HIS A 1 71 ? 5.705 3.897 -4.047 1.00 94.88 71 HIS A O 1
ATOM 548 N N . LEU A 1 72 ? 4.739 5.600 -2.936 1.00 95.69 72 LEU A N 1
ATOM 549 C CA . LEU A 1 72 ? 4.217 4.823 -1.824 1.00 95.69 72 LEU A CA 1
ATOM 550 C C . LEU A 1 72 ? 2.722 5.115 -1.669 1.00 95.69 72 LEU A C 1
ATOM 552 O O . LEU A 1 72 ? 2.345 6.224 -1.272 1.00 95.69 72 LEU A O 1
ATOM 556 N N . ALA A 1 73 ? 1.880 4.131 -1.973 1.00 96.06 73 ALA A N 1
ATOM 557 C CA . ALA A 1 73 ? 0.450 4.190 -1.693 1.00 96.06 73 ALA A CA 1
ATOM 558 C C . ALA A 1 73 ? 0.176 3.586 -0.314 1.00 96.06 73 ALA A C 1
ATOM 560 O O . ALA A 1 73 ? 0.680 2.514 0.015 1.00 96.06 73 ALA A O 1
ATOM 561 N N . ILE A 1 74 ? -0.633 4.277 0.485 1.00 97.06 74 ILE A N 1
ATOM 562 C CA . ILE A 1 74 ? -1.109 3.789 1.778 1.00 97.06 74 ILE A CA 1
ATOM 563 C C . ILE A 1 74 ? -2.616 3.615 1.676 1.00 97.06 74 ILE A C 1
ATOM 565 O O . ILE A 1 74 ? -3.343 4.597 1.499 1.00 97.06 74 ILE A O 1
ATOM 569 N N . TYR A 1 75 ? -3.068 2.377 1.819 1.00 97.38 75 TYR A N 1
ATOM 570 C CA . TYR A 1 75 ? -4.468 2.010 1.957 1.00 97.38 75 TYR A CA 1
ATOM 571 C C . TYR A 1 75 ? -4.786 1.730 3.411 1.00 97.38 75 TYR A C 1
ATOM 573 O O . TYR A 1 75 ? -3.948 1.222 4.154 1.00 97.38 75 TYR A O 1
ATOM 581 N N . GLY A 1 76 ? -6.010 2.040 3.800 1.00 96.88 76 GLY A N 1
ATOM 582 C CA . GLY A 1 76 ? -6.506 1.641 5.098 1.00 96.88 76 GLY A CA 1
ATOM 583 C C . GLY A 1 76 ? -7.995 1.898 5.254 1.00 96.88 76 GLY A C 1
ATOM 584 O O . GLY A 1 76 ? -8.691 2.180 4.269 1.00 96.88 76 GLY A O 1
ATOM 585 N N . PRO A 1 77 ? -8.492 1.802 6.489 1.00 96.12 77 PRO A N 1
ATOM 586 C CA . PRO A 1 77 ? -9.916 1.847 6.762 1.00 96.12 77 PRO A CA 1
ATOM 587 C C . PRO A 1 77 ? -10.495 3.226 6.457 1.00 96.12 77 PRO A C 1
ATOM 589 O O . PRO A 1 77 ? -9.816 4.251 6.569 1.00 96.12 77 PRO A O 1
ATOM 592 N N . LYS A 1 78 ? -11.790 3.286 6.132 1.00 93.19 78 LYS A N 1
ATOM 593 C CA . LYS A 1 78 ? -12.474 4.554 5.804 1.00 93.19 78 LYS A CA 1
ATOM 594 C C . LYS A 1 78 ? -12.340 5.604 6.908 1.00 93.19 78 LYS A C 1
ATOM 596 O O . LYS A 1 78 ? -12.216 6.791 6.613 1.00 93.19 78 LYS A O 1
ATOM 601 N N . TRP A 1 79 ? -12.328 5.175 8.171 1.00 92.38 79 TRP A N 1
ATOM 602 C CA . TRP A 1 79 ? -12.168 6.065 9.322 1.00 92.38 79 TRP A CA 1
ATOM 603 C C . TRP A 1 79 ? -10.781 6.729 9.381 1.00 92.38 79 TRP A C 1
ATOM 605 O O . TRP A 1 79 ? -10.647 7.807 9.958 1.00 92.38 79 TRP A O 1
ATOM 615 N N . ALA A 1 80 ? -9.763 6.139 8.746 1.00 91.25 80 ALA A N 1
ATOM 616 C CA . ALA A 1 80 ? -8.400 6.665 8.696 1.00 91.25 80 ALA A CA 1
ATOM 617 C C . ALA A 1 80 ? -8.174 7.651 7.533 1.00 91.25 80 ALA A C 1
ATOM 619 O O . ALA A 1 80 ? -7.119 8.288 7.438 1.00 91.25 80 ALA A O 1
ATOM 620 N N . GLN A 1 81 ? -9.159 7.825 6.645 1.00 88.38 81 GLN A N 1
ATOM 621 C CA . GLN A 1 81 ? -9.063 8.765 5.536 1.00 88.38 81 GLN A CA 1
ATOM 622 C C . GLN A 1 81 ? -9.059 10.213 6.053 1.00 88.38 81 GLN A C 1
ATOM 624 O O . GLN A 1 81 ? -10.037 10.720 6.607 1.00 88.38 81 GLN A O 1
ATOM 629 N N . LYS A 1 82 ? -7.950 10.929 5.835 1.00 78.38 82 LYS A N 1
ATOM 630 C CA . LYS A 1 82 ? -7.843 12.344 6.213 1.00 78.38 82 LYS A CA 1
ATOM 631 C C . LYS A 1 82 ? -8.809 13.178 5.366 1.00 78.38 82 LYS A C 1
ATOM 633 O O . LYS A 1 82 ? -8.756 13.127 4.137 1.00 78.38 82 LYS A O 1
ATOM 638 N N . ARG A 1 83 ? -9.664 13.986 6.007 1.00 66.19 83 ARG A N 1
ATOM 639 C CA . ARG A 1 83 ? -10.585 14.882 5.280 1.00 66.19 83 ARG A CA 1
ATOM 640 C C . ARG A 1 83 ? -9.787 15.849 4.406 1.00 66.19 83 ARG A C 1
ATOM 642 O O . ARG A 1 83 ? -8.840 16.485 4.885 1.00 66.19 83 ARG A O 1
ATOM 649 N N . ARG A 1 84 ? -10.152 15.967 3.126 1.00 64.25 84 ARG A N 1
ATOM 650 C CA . ARG A 1 84 ? -9.483 16.901 2.212 1.00 64.25 84 ARG A CA 1
ATOM 651 C C . ARG A 1 84 ? -9.845 18.337 2.607 1.00 64.25 84 ARG A C 1
ATOM 653 O O . ARG A 1 84 ? -10.952 18.611 3.062 1.00 64.25 84 ARG A O 1
ATOM 660 N N . LYS A 1 85 ? -8.915 19.281 2.412 1.00 54.53 85 LYS A N 1
ATOM 661 C CA . LYS A 1 85 ? -9.133 20.720 2.687 1.00 54.53 85 LYS A CA 1
ATOM 662 C C . LYS A 1 85 ? -10.362 21.292 1.953 1.00 54.53 85 LYS A C 1
ATOM 664 O O . LYS A 1 85 ? -10.998 22.196 2.481 1.00 54.53 85 LYS A O 1
ATOM 669 N N . SER A 1 86 ? -10.715 20.747 0.785 1.00 55.03 86 SER A N 1
ATOM 670 C CA . SER A 1 86 ? -11.913 21.114 0.010 1.00 55.03 86 SER A CA 1
ATOM 671 C C . SER A 1 86 ? -13.231 20.776 0.716 1.00 55.03 86 SER A C 1
ATOM 673 O O . SER A 1 86 ? -14.205 21.512 0.596 1.00 55.03 86 SER A O 1
ATOM 675 N N . ASP A 1 87 ? -13.262 19.701 1.504 1.00 55.88 87 ASP A N 1
ATOM 676 C CA . ASP A 1 87 ? -14.477 19.278 2.216 1.00 55.88 87 ASP A CA 1
ATOM 677 C C . ASP A 1 87 ? -14.736 20.165 3.442 1.00 55.88 87 ASP A C 1
ATOM 679 O O . ASP A 1 87 ? -15.871 20.334 3.892 1.00 55.88 87 ASP A O 1
ATOM 683 N N . ILE A 1 88 ? -13.669 20.766 3.977 1.00 58.19 88 ILE A N 1
ATOM 684 C CA . ILE A 1 88 ? -13.725 21.722 5.085 1.00 58.19 88 ILE A CA 1
ATOM 685 C C . ILE A 1 88 ? -14.273 23.072 4.596 1.00 58.19 88 ILE A C 1
ATOM 687 O O . ILE A 1 88 ? -15.099 23.678 5.285 1.00 58.19 88 ILE A O 1
ATOM 691 N N . SER A 1 89 ? -13.867 23.540 3.407 1.00 56.72 89 SER A N 1
ATOM 692 C CA . SER A 1 89 ? -14.361 24.811 2.857 1.00 56.72 89 SER A CA 1
ATOM 693 C C . SER A 1 89 ? -15.841 24.736 2.474 1.00 56.72 89 SER A C 1
ATOM 695 O O . SER A 1 89 ? -16.600 25.627 2.853 1.00 56.72 89 SER A O 1
ATOM 697 N N . ALA A 1 90 ? -16.288 23.650 1.833 1.00 58.25 90 ALA A N 1
ATOM 698 C CA . ALA A 1 90 ? -17.701 23.446 1.503 1.00 58.25 90 ALA A CA 1
ATOM 699 C C . ALA A 1 90 ? -18.595 23.380 2.759 1.00 58.25 90 ALA A C 1
ATOM 701 O O . ALA A 1 90 ? -19.635 24.039 2.821 1.00 58.25 90 ALA A O 1
ATOM 702 N N . GLY A 1 91 ? -18.163 22.659 3.802 1.00 56.22 91 GLY A N 1
ATOM 703 C CA . GLY A 1 91 ? -18.903 22.571 5.068 1.00 56.22 91 GLY A CA 1
ATOM 704 C C . GLY A 1 91 ? -18.969 23.893 5.845 1.00 56.22 91 GLY A C 1
ATOM 705 O O . GLY A 1 91 ? -19.973 24.178 6.499 1.00 56.22 91 GLY A O 1
ATOM 706 N N . THR A 1 92 ? -17.928 24.727 5.746 1.00 59.53 92 THR A N 1
ATOM 707 C CA . THR A 1 92 ? -17.911 26.069 6.358 1.00 59.53 92 THR 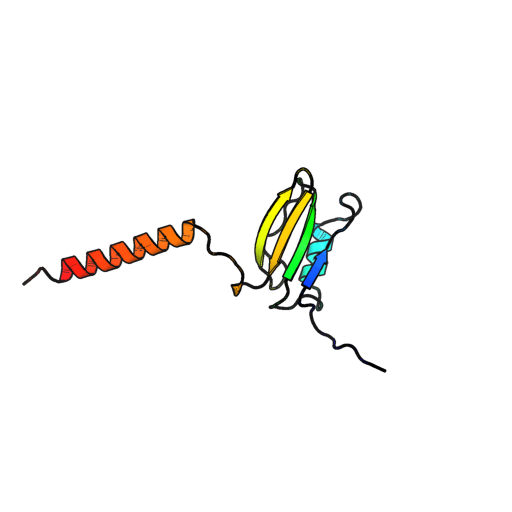A CA 1
ATOM 708 C C . THR A 1 92 ? -18.878 27.011 5.645 1.00 59.53 92 THR A C 1
ATOM 710 O O . THR A 1 92 ? -19.609 27.753 6.301 1.00 59.53 92 THR A O 1
ATOM 713 N N . ILE A 1 93 ? -18.928 26.946 4.311 1.00 63.91 93 ILE A N 1
ATOM 714 C CA . ILE A 1 93 ? -19.837 27.760 3.499 1.00 63.91 93 ILE A CA 1
ATOM 715 C C . ILE A 1 93 ? -21.298 27.379 3.784 1.00 63.91 93 ILE A C 1
ATOM 717 O O . ILE A 1 93 ? -22.091 28.266 4.094 1.00 63.91 93 ILE A O 1
ATOM 721 N N . LEU A 1 94 ? -21.646 26.084 3.796 1.00 61.78 94 LEU A N 1
ATOM 722 C CA . LEU A 1 94 ? -23.010 25.634 4.125 1.00 61.78 94 LEU A CA 1
ATOM 723 C C . LEU A 1 94 ? -23.458 26.063 5.531 1.00 61.78 94 LEU A C 1
ATOM 725 O O . LEU A 1 94 ? -24.582 26.535 5.702 1.00 61.78 94 LEU A O 1
ATOM 729 N N . ARG A 1 95 ? -22.579 25.952 6.540 1.00 59.72 95 ARG A N 1
ATOM 730 C CA . ARG A 1 95 ? -22.891 26.423 7.901 1.00 59.72 95 ARG A CA 1
ATOM 731 C C . ARG A 1 95 ? -23.123 27.928 7.947 1.00 59.72 95 ARG A C 1
ATOM 733 O O . ARG A 1 95 ? -24.021 28.370 8.657 1.00 59.72 95 ARG A O 1
ATOM 740 N N . LYS A 1 96 ? -22.344 28.710 7.195 1.00 65.12 96 LYS A N 1
ATOM 741 C CA . LYS A 1 96 ? -22.509 30.166 7.141 1.00 65.12 96 LYS A CA 1
ATOM 742 C C . LYS A 1 96 ? -23.860 30.547 6.530 1.00 65.12 96 LYS A C 1
ATOM 744 O O . LYS A 1 96 ? -24.579 31.327 7.142 1.00 65.12 96 LYS A O 1
ATOM 749 N N . PHE A 1 97 ? -24.250 29.917 5.418 1.00 66.00 97 PHE A N 1
ATOM 750 C CA . PHE A 1 97 ? -25.573 30.120 4.814 1.00 66.00 97 PHE A CA 1
ATOM 751 C C . PHE A 1 97 ? -26.718 29.768 5.773 1.00 66.00 97 PHE A C 1
ATOM 753 O O . PHE A 1 97 ? -27.667 30.534 5.897 1.00 66.00 97 PHE A O 1
ATOM 760 N N . GLN A 1 98 ? -26.613 28.662 6.514 1.00 68.12 98 GLN A N 1
ATOM 761 C CA . GLN A 1 98 ? -27.662 28.261 7.456 1.00 68.12 98 GLN A CA 1
ATOM 762 C C . GLN A 1 98 ? -27.789 29.207 8.666 1.00 68.12 98 GLN A C 1
ATOM 764 O O . GLN A 1 98 ? -28.889 29.390 9.191 1.00 68.12 98 GLN A O 1
ATOM 769 N N . VAL A 1 99 ? -26.685 29.821 9.107 1.00 66.12 99 VAL A N 1
ATOM 770 C CA . VAL A 1 99 ? -26.691 30.846 10.166 1.00 66.12 99 VAL A CA 1
ATOM 771 C C . VAL A 1 99 ? -27.265 32.170 9.651 1.00 66.12 99 VAL A C 1
ATOM 773 O O . VAL A 1 99 ? -28.080 32.777 10.341 1.00 66.12 99 VAL A O 1
ATOM 776 N N . GLU A 1 100 ? -26.902 32.588 8.436 1.00 65.62 100 GLU A N 1
ATOM 777 C CA . GLU A 1 100 ? -27.414 33.811 7.798 1.00 65.62 100 GLU A CA 1
ATOM 778 C C . GLU A 1 100 ? -28.939 33.734 7.580 1.00 65.62 100 GLU A C 1
ATOM 780 O O . GLU A 1 100 ? -29.669 34.657 7.940 1.00 65.62 100 GLU A O 1
ATOM 785 N N . SER A 1 101 ? -29.454 32.594 7.099 1.00 62.31 101 SER A N 1
ATOM 786 C CA . SER A 1 101 ? -30.897 32.392 6.892 1.00 62.31 101 SER A CA 1
ATOM 787 C C . SER A 1 101 ? -31.710 32.414 8.191 1.00 62.31 101 SER A C 1
ATOM 789 O O . SER A 1 101 ? -32.822 32.931 8.194 1.00 62.31 101 SER A O 1
ATOM 791 N N . LYS A 1 102 ? -31.165 31.904 9.308 1.00 63.03 102 LYS A N 1
ATOM 792 C CA . LYS A 1 102 ? -31.824 31.995 10.628 1.00 63.03 102 LYS A CA 1
ATOM 793 C C . LYS A 1 102 ? -31.796 33.406 11.215 1.00 63.03 102 LYS A C 1
ATOM 795 O O . LYS A 1 102 ? -32.637 33.734 12.048 1.00 63.03 102 LYS A O 1
ATOM 800 N N . ARG A 1 103 ? -30.818 34.225 10.822 1.00 59.59 103 ARG A N 1
ATOM 801 C CA . ARG A 1 103 ? -30.701 35.610 11.288 1.00 59.59 103 ARG A CA 1
ATOM 802 C C . ARG A 1 103 ? -31.724 36.514 10.600 1.00 59.59 103 ARG A C 1
ATOM 804 O O . ARG A 1 103 ? -32.346 37.322 11.278 1.00 59.59 103 ARG A O 1
ATOM 811 N N . ASN A 1 104 ? -31.954 36.314 9.302 1.00 59.31 104 ASN A N 1
ATOM 812 C CA . ASN A 1 104 ? -32.944 37.085 8.543 1.00 59.31 104 ASN A CA 1
ATOM 813 C C . ASN A 1 104 ? -34.400 36.704 8.848 1.00 59.31 104 ASN A C 1
ATOM 815 O O . ASN A 1 104 ? -35.286 37.515 8.619 1.00 59.31 104 ASN A O 1
ATOM 819 N N . SER A 1 105 ? -34.667 35.516 9.399 1.00 59.47 105 SER A N 1
ATOM 820 C CA . SER A 1 105 ? -36.022 35.129 9.822 1.00 59.47 105 SER A CA 1
ATOM 821 C C . SER A 1 105 ? -36.445 35.709 11.179 1.00 59.47 105 SER A C 1
ATOM 823 O O . SER A 1 105 ? -37.554 35.445 11.626 1.00 59.47 105 SER A O 1
ATOM 825 N N . PHE A 1 106 ? -35.558 36.429 11.879 1.00 56.72 106 PHE A N 1
ATOM 826 C CA . PHE A 1 106 ? -35.824 36.985 13.215 1.00 56.72 106 PHE A CA 1
ATOM 827 C C . PHE A 1 106 ? -36.029 38.511 13.205 1.00 56.72 106 PHE A C 1
ATOM 829 O O . PHE A 1 106 ? -36.164 39.118 14.262 1.00 56.72 106 PHE A O 1
ATOM 836 N N . THR A 1 107 ? -36.037 39.140 12.025 1.00 55.84 107 THR A N 1
ATOM 837 C CA . THR A 1 107 ? -36.193 40.598 11.856 1.00 55.84 107 THR A CA 1
ATOM 838 C C . THR A 1 107 ? -37.500 41.002 11.168 1.00 55.84 107 THR A C 1
ATOM 840 O O . THR A 1 107 ? -37.620 42.140 10.732 1.00 55.84 107 THR A O 1
ATOM 843 N N . GLU A 1 108 ? -38.476 40.098 11.067 1.00 51.66 108 GLU A N 1
ATOM 844 C CA . GLU A 1 108 ? -39.837 40.416 10.617 1.00 51.66 108 GLU A CA 1
ATOM 845 C C . GLU A 1 108 ? -40.812 40.267 11.793 1.00 51.66 108 GLU A C 1
ATOM 847 O O . GLU A 1 108 ? -41.414 39.216 12.012 1.00 51.66 108 GLU A O 1
ATOM 852 N N . THR A 1 109 ? -40.923 41.313 12.611 1.00 44.12 109 THR A N 1
ATOM 853 C CA . THR A 1 109 ? -42.076 41.608 13.483 1.00 44.12 109 THR A CA 1
ATOM 854 C C . THR A 1 109 ? -42.119 43.113 13.697 1.00 44.12 109 THR A C 1
ATOM 856 O O . THR A 1 109 ? -43.232 43.674 13.644 1.00 44.12 109 THR A O 1
#

pLDDT: mean 82.26, std 17.48, range [36.12, 97.62]

Organism: NCBI:txid261450

Secondary structure (DSSP, 8-state):
-----S--EEEEEE---TTTS-HHHHHHHHHH-TTEEEEEEEEEEEETT----SEETTEEEEEEEEETTEEEEEEE-GGG-PPPHHHHHHHHHHHHHHHHHHHHTTS--

Sequence (109 aa):
MEQGQNGSFDYISVTPPYTAVDYSVLMGQISSSALVGEDSFIVVEYPSRTDMLDTCGCLVKISDRRFGRTHLAIYGPKWAQKRRKSDISAGTILRKFQVESKRNSFTET

InterPro domains:
  IPR004398 RNA methyltransferase, RsmD [PTHR43542] (3-86)
  IPR029063 S-adenosyl-L-methionine-dependent methyltransferase superfamily [G3DSA:3.40.50.150] (1-83)
  IPR029063 S-adenosyl-L-methionine-dependent methyltransferase superfamily [SSF53335] (5-75)